Protein AF-A0A1G3R1T7-F1 (afdb_monomer)

Nearest PDB structures (foldseek):
  8buu-assembly1_0  TM=3.541E-01  e=2.929E+00  Bacillus subtilis subsp. subtilis str. 168
  5uyp-assembly1_30  TM=3.687E-01  e=7.810E+00  Escherichia coli K-12
  4wt1-assembly1_N8  TM=3.213E-01  e=5.276E+00  Thermus thermophilus HB8

Solvent-accessible surface area (backbone atoms only — not comparable to full-atom values): 7003 Å² total; per-residue (Å²): 107,69,63,55,51,30,63,77,68,71,45,51,58,64,52,50,10,62,61,68,72,51,53,47,67,58,48,51,51,24,59,75,69,72,43,64,69,96,85,49,93,69,68,81,46,70,67,57,34,64,76,65,79,42,77,66,94,51,74,66,41,40,66,20,73,76,78,67,44,76,40,52,52,88,49,37,54,89,96,52,65,43,35,54,66,59,49,48,52,55,52,51,50,52,50,62,72,43,44,64,61,51,51,52,52,51,53,72,66,34,69,76,68,75,76,118

Sequence (116 aa):
MIGWIATRYRMSKADLARMYQTTQSTIHYWIKSGKISYKNLRKVRSSFYYLNNSRDPHADERRCEGCGRWQPVGRFREGKAICRSCENEKTLEHYRRNREQELKRRKAKNWYNRKA

Structure (mmCIF, N/CA/C/O backbone):
data_AF-A0A1G3R1T7-F1
#
_entry.id   AF-A0A1G3R1T7-F1
#
loop_
_atom_site.group_PDB
_atom_site.id
_atom_site.type_symbol
_atom_site.label_atom_id
_atom_site.label_alt_id
_atom_site.label_comp_id
_atom_site.label_asym_id
_atom_site.label_entity_id
_atom_site.label_seq_id
_atom_site.pdbx_PDB_ins_code
_atom_site.Cartn_x
_atom_site.Cartn_y
_atom_site.Cartn_z
_atom_site.occupancy
_atom_site.B_iso_or_equiv
_atom_site.auth_seq_id
_atom_site.auth_comp_id
_atom_site.auth_asym_id
_atom_site.auth_atom_id
_atom_site.pdbx_PDB_model_num
ATOM 1 N N . MET A 1 1 ? -10.831 7.665 7.099 1.00 59.88 1 MET A N 1
ATOM 2 C CA . MET A 1 1 ? -11.436 6.326 7.296 1.00 59.88 1 MET A CA 1
ATOM 3 C C . MET A 1 1 ? -11.836 6.087 8.752 1.00 59.88 1 MET A C 1
ATOM 5 O O . MET A 1 1 ? -13.028 6.019 8.996 1.00 59.88 1 MET A O 1
ATOM 9 N N . ILE A 1 2 ? -10.914 6.054 9.731 1.00 65.69 2 ILE A N 1
ATOM 10 C CA . I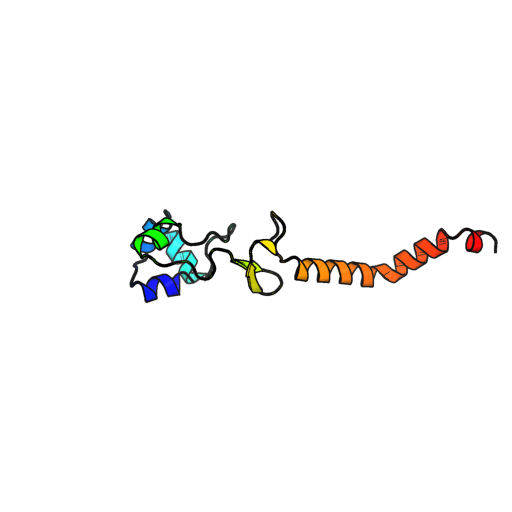LE A 1 2 ? -11.286 5.895 11.160 1.00 65.69 2 ILE A CA 1
ATOM 11 C C . ILE A 1 2 ? -12.221 6.998 11.662 1.00 65.69 2 ILE A C 1
ATOM 13 O O . ILE A 1 2 ? -13.203 6.683 12.321 1.00 65.69 2 ILE A O 1
ATOM 17 N N . GLY A 1 3 ? -11.963 8.264 11.310 1.00 63.09 3 GLY A N 1
ATOM 18 C CA . GLY A 1 3 ? -12.852 9.371 11.689 1.00 63.09 3 GLY A CA 1
ATOM 19 C C . GLY A 1 3 ? -14.283 9.187 11.174 1.00 63.09 3 GLY A C 1
ATOM 20 O O . GLY A 1 3 ? -15.228 9.377 11.923 1.00 63.09 3 GLY A O 1
ATOM 21 N N . TRP A 1 4 ? -14.446 8.700 9.939 1.00 67.62 4 TRP A N 1
ATOM 22 C CA . TRP A 1 4 ? -15.767 8.400 9.379 1.00 67.62 4 TRP A CA 1
ATOM 23 C C . TRP A 1 4 ? -16.482 7.279 10.145 1.00 67.62 4 TRP A C 1
ATOM 25 O O . TRP A 1 4 ? -17.656 7.427 10.456 1.00 67.62 4 TRP A O 1
ATOM 35 N N . ILE A 1 5 ? -15.777 6.198 10.512 1.00 66.06 5 ILE A N 1
ATOM 36 C CA . ILE A 1 5 ? -16.343 5.107 11.330 1.00 66.06 5 ILE A CA 1
ATOM 37 C C . ILE A 1 5 ? -16.776 5.646 12.700 1.00 66.06 5 ILE A C 1
ATOM 39 O O . ILE A 1 5 ? -17.896 5.390 13.135 1.00 66.06 5 ILE A O 1
ATOM 43 N N . ALA A 1 6 ? -15.915 6.437 13.349 1.00 71.00 6 ALA A N 1
ATOM 44 C CA . ALA A 1 6 ? -16.202 7.048 14.642 1.00 71.00 6 ALA A CA 1
ATOM 45 C C . ALA A 1 6 ? -17.479 7.900 14.595 1.00 71.00 6 ALA A C 1
ATOM 47 O O . ALA A 1 6 ? -18.358 7.742 15.436 1.00 71.00 6 ALA A O 1
ATOM 48 N N . THR A 1 7 ? -17.619 8.750 13.573 1.00 73.31 7 THR A N 1
ATOM 49 C CA . THR A 1 7 ? -18.788 9.620 13.398 1.00 73.31 7 THR A CA 1
ATOM 50 C C . THR A 1 7 ? -20.044 8.836 13.010 1.00 73.31 7 THR A C 1
ATOM 52 O O . THR A 1 7 ? -21.102 9.054 13.595 1.00 73.31 7 THR A O 1
ATOM 55 N N . ARG A 1 8 ? -19.947 7.899 12.056 1.00 75.50 8 ARG A N 1
ATOM 56 C CA . ARG A 1 8 ? -21.097 7.150 11.516 1.00 75.50 8 ARG A CA 1
ATOM 57 C C . ARG A 1 8 ? -21.774 6.258 12.554 1.00 75.50 8 ARG A C 1
ATOM 59 O O . ARG A 1 8 ? -22.995 6.107 12.496 1.00 75.50 8 ARG A O 1
ATOM 66 N N . TYR A 1 9 ? -20.982 5.683 13.457 1.00 73.12 9 TYR A N 1
ATOM 67 C CA . TYR A 1 9 ? -21.427 4.747 14.493 1.00 73.12 9 TYR A CA 1
ATOM 68 C C . TYR A 1 9 ? -21.359 5.337 15.910 1.00 73.12 9 TYR A C 1
ATOM 70 O O . TYR A 1 9 ? -21.565 4.611 16.875 1.00 73.12 9 TYR A O 1
ATOM 78 N N . ARG A 1 10 ? -21.068 6.642 16.045 1.00 80.25 10 ARG A N 1
ATOM 79 C CA . ARG A 1 10 ? -20.923 7.350 17.333 1.00 80.25 10 ARG A CA 1
ATOM 80 C C . ARG A 1 10 ? -19.982 6.634 18.318 1.00 80.25 10 ARG A C 1
ATOM 82 O O . ARG A 1 10 ? -20.250 6.574 19.513 1.00 80.25 10 ARG A O 1
ATOM 89 N N . MET A 1 11 ? -18.875 6.091 17.814 1.00 77.44 11 MET A N 1
ATOM 90 C CA . MET A 1 11 ? -17.900 5.357 18.627 1.00 77.44 11 MET A CA 1
ATOM 91 C C . MET A 1 11 ? -16.888 6.301 19.275 1.00 77.44 11 MET A C 1
ATOM 93 O O . MET A 1 11 ? -16.299 7.158 18.609 1.00 77.44 11 MET A O 1
ATOM 97 N N . SER A 1 12 ? -16.616 6.092 20.562 1.00 85.69 12 SER A N 1
ATOM 98 C CA . SER A 1 12 ? -15.544 6.781 21.278 1.00 85.69 12 SER A CA 1
ATOM 99 C C . SER A 1 12 ? -14.162 6.215 20.917 1.00 85.69 12 SER A C 1
ATOM 101 O O . SER A 1 12 ? -14.021 5.124 20.355 1.00 85.69 12 SER A O 1
ATOM 103 N N . LYS A 1 13 ? -13.091 6.928 21.297 1.00 83.56 13 LYS A N 1
ATOM 104 C CA . LYS A 1 13 ? -11.711 6.421 21.148 1.00 83.56 13 LYS A CA 1
ATOM 105 C 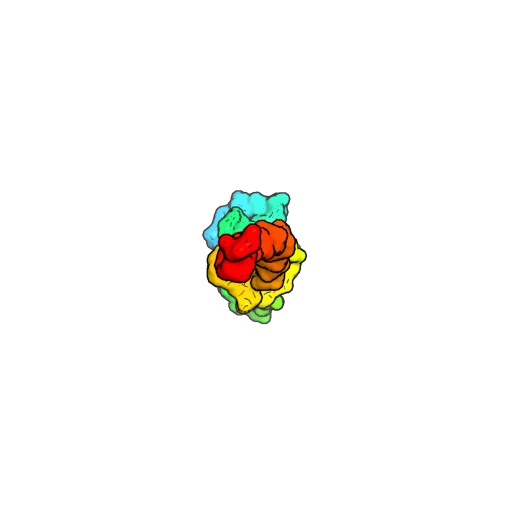C . LYS A 1 13 ? -11.494 5.107 21.903 1.00 83.56 13 LYS A C 1
ATOM 107 O O . LYS A 1 13 ? -10.715 4.279 21.439 1.00 83.56 13 LYS A O 1
ATOM 112 N N . ALA A 1 14 ? -12.181 4.907 23.029 1.00 79.81 14 ALA A N 1
ATOM 113 C CA . ALA A 1 14 ? -12.126 3.674 23.809 1.00 79.81 14 ALA A CA 1
ATOM 114 C C . ALA A 1 14 ? -12.785 2.501 23.071 1.00 79.81 14 ALA A C 1
ATOM 116 O O . ALA A 1 14 ? -12.251 1.394 23.066 1.00 79.81 14 ALA A O 1
ATOM 117 N N . ASP A 1 15 ? -13.908 2.745 22.398 1.00 75.81 15 ASP A N 1
ATOM 118 C CA . ASP A 1 15 ? -14.606 1.724 21.607 1.00 75.81 15 ASP A CA 1
ATOM 119 C C . ASP A 1 15 ? -13.767 1.304 20.404 1.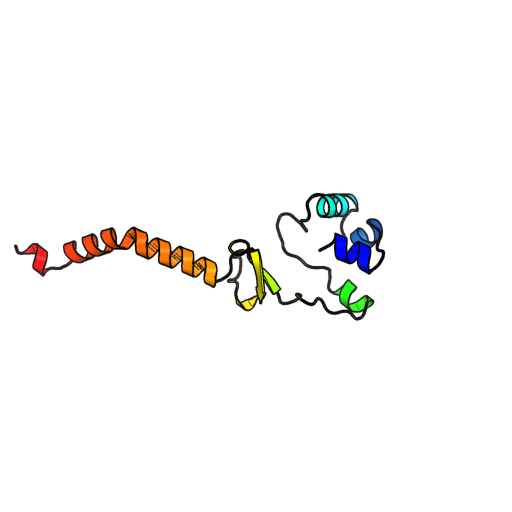00 75.81 15 ASP A C 1
ATOM 121 O O . ASP A 1 15 ? -13.601 0.116 20.135 1.00 75.81 15 ASP A O 1
ATOM 125 N N . LEU A 1 16 ? -13.156 2.280 19.730 1.00 75.81 16 LEU A N 1
ATOM 126 C CA . LEU A 1 16 ? -12.220 2.033 18.638 1.00 75.81 16 LEU A CA 1
ATOM 127 C C . LEU A 1 16 ? -10.978 1.271 19.117 1.00 75.81 16 LEU A C 1
ATOM 129 O O . LEU A 1 16 ? -10.532 0.348 18.443 1.00 75.81 16 LEU A O 1
ATOM 133 N N . ALA A 1 17 ? -10.434 1.621 20.283 1.00 77.12 17 ALA A N 1
ATOM 134 C CA . ALA A 1 17 ? -9.288 0.937 20.876 1.00 77.12 17 ALA A CA 1
ATOM 135 C C . ALA A 1 17 ? -9.606 -0.538 21.166 1.00 77.12 17 ALA A C 1
ATOM 137 O O . ALA A 1 17 ? -8.843 -1.420 20.776 1.00 77.12 17 ALA A O 1
ATOM 138 N N . ARG A 1 18 ? -10.779 -0.822 21.745 1.00 71.00 18 ARG A N 1
ATOM 139 C CA . ARG A 1 18 ? -11.270 -2.194 21.950 1.00 71.00 18 ARG A CA 1
ATOM 140 C C . ARG A 1 18 ? -11.482 -2.932 20.629 1.00 71.00 18 ARG A C 1
ATOM 142 O O . ARG A 1 18 ? -11.042 -4.068 20.485 1.00 71.00 18 ARG A O 1
ATOM 149 N N . MET A 1 19 ? -12.089 -2.270 19.645 1.00 70.25 19 MET A N 1
ATOM 150 C CA . MET A 1 19 ? -12.366 -2.835 18.322 1.00 70.25 19 MET A CA 1
ATOM 151 C C . MET A 1 19 ? -11.091 -3.247 17.574 1.00 70.25 19 MET A C 1
ATOM 153 O O . MET A 1 19 ? -11.039 -4.322 16.976 1.00 70.25 19 MET A O 1
ATOM 157 N N . TYR A 1 20 ? -10.058 -2.405 17.608 1.00 71.25 20 TYR A N 1
ATOM 158 C CA . TYR A 1 20 ? -8.771 -2.687 16.969 1.00 71.25 20 TYR A CA 1
ATOM 159 C C . TYR A 1 20 ? -7.80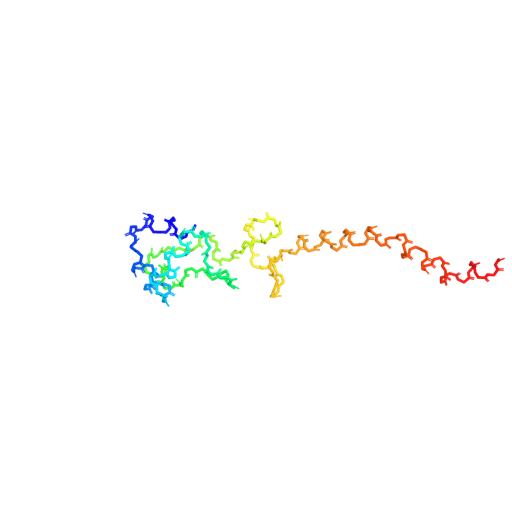6 -3.476 17.860 1.00 71.25 20 TYR A C 1
ATOM 161 O O . TYR A 1 20 ? -6.754 -3.886 17.374 1.00 71.25 20 TYR A O 1
ATOM 169 N N . GLN A 1 21 ? -8.167 -3.721 19.124 1.00 69.38 21 GLN A N 1
ATOM 170 C CA . GLN A 1 21 ? -7.298 -4.303 20.150 1.00 69.38 21 GLN A CA 1
ATOM 171 C C . GLN A 1 21 ? -5.973 -3.539 20.303 1.00 69.38 21 GLN A C 1
ATOM 173 O O . GLN A 1 21 ? -4.890 -4.118 20.336 1.00 69.38 21 GLN A O 1
ATOM 178 N N . THR A 1 22 ? -6.065 -2.212 20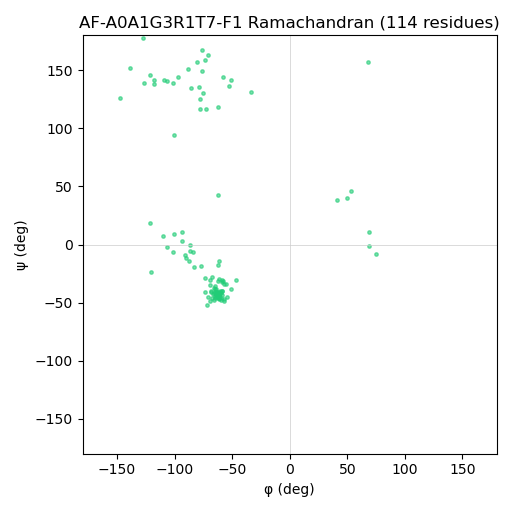.367 1.00 74.94 22 THR A N 1
ATOM 179 C CA . THR A 1 22 ? -4.925 -1.303 20.552 1.00 74.94 22 THR A CA 1
ATOM 180 C C . THR A 1 22 ? -5.179 -0.349 21.714 1.00 74.94 22 THR A C 1
ATOM 182 O O . THR A 1 22 ? -6.259 -0.336 22.297 1.00 74.94 22 THR A O 1
ATOM 185 N N . THR A 1 23 ? -4.211 0.510 22.040 1.00 83.62 23 THR A N 1
ATOM 186 C CA . THR A 1 23 ? -4.404 1.556 23.055 1.00 83.62 23 THR A CA 1
ATOM 187 C C . THR A 1 23 ? -5.147 2.767 22.483 1.00 83.62 23 THR A C 1
ATOM 189 O O . THR A 1 23 ? -5.125 3.033 21.275 1.00 83.62 23 THR A O 1
ATOM 192 N N . GLN A 1 24 ? -5.789 3.549 23.358 1.00 85.81 24 GLN A N 1
ATOM 193 C CA . GLN A 1 24 ? -6.453 4.802 22.969 1.00 85.81 24 GLN A CA 1
ATOM 194 C C . GLN A 1 24 ? -5.466 5.833 22.401 1.00 85.81 24 GLN A C 1
ATOM 196 O O . GLN A 1 24 ? -5.822 6.606 21.511 1.00 85.81 24 GLN A O 1
ATOM 201 N N . SER A 1 25 ? -4.216 5.818 22.868 1.00 85.38 25 SER A N 1
ATOM 202 C CA . SER A 1 25 ? -3.124 6.674 22.393 1.00 85.38 25 SER A CA 1
ATOM 203 C C . SER A 1 25 ? -2.813 6.410 20.918 1.00 85.38 25 SER A C 1
ATOM 205 O O . SER A 1 25 ? -2.685 7.344 20.126 1.00 85.38 25 SER A O 1
ATOM 207 N N . THR A 1 26 ? -2.774 5.135 20.518 1.00 79.56 26 THR A N 1
ATOM 208 C CA . THR A 1 26 ? -2.587 4.732 19.119 1.00 79.56 26 THR A CA 1
ATOM 209 C C . THR A 1 26 ? -3.746 5.203 18.240 1.00 79.56 26 THR A C 1
ATOM 211 O O . THR A 1 26 ? -3.510 5.774 17.176 1.00 79.56 26 THR A O 1
ATOM 214 N N . ILE A 1 27 ? -4.994 5.062 18.706 1.00 80.12 27 ILE A N 1
ATOM 215 C CA . ILE A 1 27 ? -6.179 5.577 17.998 1.00 80.12 27 ILE A CA 1
ATOM 216 C C . ILE A 1 27 ? -6.134 7.104 17.866 1.00 80.12 27 ILE A C 1
ATOM 218 O O . ILE A 1 27 ? -6.421 7.637 16.795 1.00 80.12 27 ILE A O 1
ATOM 222 N N . HIS A 1 28 ? -5.744 7.822 18.925 1.00 85.62 28 HIS A N 1
ATOM 223 C CA . HIS A 1 28 ? -5.572 9.274 18.883 1.00 85.62 28 HIS A CA 1
ATOM 224 C C . HIS A 1 28 ? -4.568 9.673 17.795 1.00 85.62 28 HIS A C 1
ATOM 226 O O . HIS A 1 28 ? -4.863 10.542 16.972 1.00 85.62 28 HIS A O 1
ATOM 232 N N . TYR A 1 29 ? -3.403 9.022 17.760 1.00 81.50 29 TYR A N 1
ATOM 233 C CA . TYR A 1 29 ? -2.390 9.266 16.737 1.00 81.50 29 TYR A CA 1
ATOM 234 C C . TYR A 1 29 ? -2.915 8.966 15.326 1.00 81.50 29 TYR A C 1
ATOM 236 O O . TYR A 1 29 ? -2.677 9.748 14.407 1.00 81.50 29 TYR A O 1
ATOM 244 N N . TRP A 1 30 ? -3.679 7.887 15.138 1.00 79.44 30 TRP A N 1
ATOM 245 C CA . TRP A 1 30 ? -4.275 7.544 13.842 1.00 79.44 30 TRP A CA 1
ATOM 246 C C . TRP A 1 30 ? -5.312 8.558 13.365 1.00 79.44 30 TRP A C 1
ATOM 248 O O . TRP A 1 30 ? -5.360 8.874 12.178 1.00 79.44 30 TRP A O 1
ATOM 258 N N . ILE A 1 31 ? -6.114 9.106 14.280 1.00 77.00 31 ILE A N 1
ATOM 259 C CA . ILE A 1 31 ? -7.058 10.186 13.969 1.00 77.00 31 ILE A CA 1
ATOM 260 C C . ILE A 1 31 ? -6.292 11.452 13.574 1.00 77.00 31 ILE A C 1
ATOM 262 O O . ILE A 1 31 ? -6.591 12.036 12.537 1.00 77.00 31 ILE A O 1
ATOM 266 N N . LYS A 1 32 ? -5.275 11.840 14.355 1.00 78.88 32 LYS A N 1
ATOM 267 C CA . LYS A 1 32 ? -4.471 13.048 14.112 1.00 78.88 32 LYS A CA 1
ATOM 268 C C . LYS A 1 32 ? -3.665 12.975 12.809 1.00 78.88 32 LYS A C 1
ATOM 270 O O . LYS A 1 32 ? -3.568 13.960 12.092 1.00 78.88 32 LYS A O 1
ATOM 275 N N . SER A 1 33 ? -3.081 11.817 12.507 1.00 70.75 33 SER A N 1
ATOM 276 C CA . SER A 1 33 ? -2.241 11.602 11.317 1.00 70.75 33 SER A CA 1
ATOM 277 C C . SER A 1 33 ? -3.025 11.184 10.070 1.00 70.75 33 SER A C 1
ATOM 279 O O . SER A 1 33 ? -2.468 11.172 8.973 1.00 70.75 33 SER A O 1
ATOM 281 N N . GLY A 1 34 ? -4.292 10.785 10.226 1.00 64.38 34 GLY A N 1
ATOM 282 C CA . GLY A 1 34 ? -5.115 10.224 9.154 1.00 64.38 34 GLY A CA 1
ATOM 283 C C . GLY A 1 34 ? -4.675 8.834 8.667 1.00 64.38 34 GLY A C 1
ATOM 284 O O . GLY A 1 34 ? -5.181 8.369 7.643 1.00 64.38 34 GLY A O 1
ATOM 285 N N . LYS A 1 35 ? -3.749 8.162 9.368 1.00 58.78 35 LYS A N 1
ATOM 286 C CA . LYS A 1 35 ? -3.127 6.888 8.964 1.00 58.78 35 LYS A CA 1
ATOM 287 C C . LYS A 1 35 ? -3.431 5.779 9.972 1.00 58.78 35 LYS A C 1
ATOM 289 O O . LYS A 1 35 ? -3.345 6.002 11.171 1.00 58.78 35 LYS A O 1
ATOM 294 N N . ILE A 1 36 ? -3.736 4.573 9.491 1.00 55.44 36 ILE A N 1
ATOM 295 C CA . ILE A 1 36 ? -3.938 3.376 10.325 1.00 55.44 36 ILE A CA 1
ATOM 296 C C . ILE A 1 36 ? -2.651 2.538 10.254 1.00 55.44 36 ILE A C 1
ATOM 298 O O . ILE A 1 36 ? -2.460 1.755 9.329 1.00 55.44 36 ILE A O 1
ATOM 302 N N . SER A 1 37 ? -1.760 2.738 11.231 1.00 50.84 37 SER A N 1
ATOM 303 C CA . SER A 1 37 ? -0.419 2.128 11.361 1.00 50.84 37 SER A CA 1
ATOM 304 C C . SER A 1 37 ? 0.649 2.536 10.323 1.00 50.84 37 SER A C 1
ATOM 306 O O . SER A 1 37 ? 0.349 2.987 9.222 1.00 50.84 37 SER A O 1
ATOM 308 N N . TYR A 1 38 ? 1.923 2.369 10.707 1.00 36.28 38 TYR A N 1
ATOM 309 C CA . TYR A 1 38 ? 3.109 2.679 9.889 1.00 36.28 38 TYR A CA 1
ATOM 310 C C . TYR A 1 38 ? 3.492 1.547 8.913 1.00 36.28 38 TYR A C 1
ATOM 312 O O . TYR A 1 38 ? 4.228 1.784 7.965 1.00 36.28 38 TYR A O 1
ATOM 320 N N . LYS A 1 39 ? 3.022 0.308 9.140 1.00 40.50 39 LYS A N 1
ATOM 321 C CA . LYS A 1 39 ? 3.503 -0.887 8.416 1.00 40.50 39 LYS A CA 1
ATOM 322 C C . LYS A 1 39 ? 2.444 -1.658 7.641 1.00 40.50 39 LYS A C 1
ATOM 324 O O . LYS A 1 39 ? 2.810 -2.382 6.726 1.00 40.50 39 LYS A O 1
ATOM 329 N N . ASN A 1 40 ? 1.165 -1.570 7.994 1.00 40.88 40 ASN A N 1
ATOM 330 C CA . ASN A 1 40 ? 0.172 -2.433 7.371 1.00 40.88 40 ASN A CA 1
ATOM 331 C C . ASN A 1 40 ? -1.183 -1.758 7.239 1.00 40.88 40 ASN A C 1
ATOM 333 O O . ASN A 1 40 ? -1.795 -1.339 8.218 1.00 40.88 40 ASN A O 1
ATOM 337 N N . LEU A 1 41 ? -1.658 -1.778 5.998 1.00 45.75 41 LEU A N 1
ATOM 338 C CA . LEU A 1 41 ? -3.001 -1.483 5.518 1.00 45.75 41 LEU A CA 1
ATOM 339 C C . LEU A 1 41 ? -4.057 -2.456 6.094 1.00 45.75 41 LEU A C 1
ATOM 341 O O . LEU A 1 41 ? -4.904 -2.962 5.362 1.00 45.75 41 LEU A O 1
ATOM 345 N N . ARG A 1 42 ? -3.995 -2.789 7.389 1.00 39.34 42 ARG A N 1
ATOM 346 C CA . ARG A 1 42 ? -4.977 -3.654 8.043 1.00 39.34 42 ARG A CA 1
ATOM 347 C C . ARG A 1 42 ? -6.235 -2.848 8.338 1.00 39.34 42 ARG A C 1
ATOM 349 O O . ARG A 1 42 ? -6.218 -1.879 9.097 1.00 39.34 42 ARG A O 1
ATOM 356 N N . LYS A 1 43 ? -7.318 -3.273 7.696 1.00 47.91 43 LYS A N 1
ATOM 357 C CA . LYS A 1 43 ? -8.681 -2.815 7.935 1.00 47.91 43 LYS A CA 1
ATOM 358 C C . LYS A 1 43 ? -9.210 -3.312 9.269 1.00 47.91 43 LYS A C 1
ATOM 360 O O . LYS A 1 43 ? -8.642 -4.212 9.887 1.00 47.91 43 LYS A O 1
ATOM 365 N N . VAL A 1 44 ? -10.285 -2.653 9.692 1.00 50.16 44 VAL A N 1
ATOM 366 C CA . VAL A 1 44 ? -11.149 -3.014 10.816 1.00 50.16 44 VAL A CA 1
ATOM 367 C C . VAL A 1 44 ? -11.241 -4.540 10.934 1.00 50.16 44 VAL A C 1
ATOM 369 O O . VAL A 1 44 ? -11.471 -5.219 9.933 1.00 50.16 44 VAL A O 1
ATOM 372 N N . ARG A 1 45 ? -11.038 -5.087 12.140 1.00 49.69 45 ARG A N 1
ATOM 373 C CA . ARG A 1 45 ? -11.189 -6.529 12.384 1.00 49.69 45 ARG A CA 1
ATOM 374 C C . ARG A 1 45 ? -12.545 -7.015 11.864 1.00 49.69 45 ARG A C 1
ATOM 376 O O . ARG A 1 45 ? -13.559 -6.347 12.067 1.00 49.69 45 ARG A O 1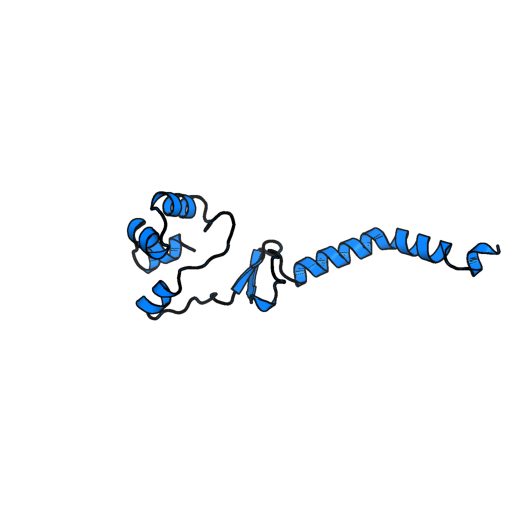
ATOM 383 N N . SER A 1 46 ? -12.560 -8.213 11.279 1.00 45.59 46 SER A N 1
ATOM 384 C CA . SER A 1 46 ? -13.769 -8.918 10.821 1.00 45.59 46 SER A CA 1
ATOM 385 C C . SER A 1 46 ? -14.901 -8.921 11.858 1.00 45.59 46 SER A C 1
ATOM 387 O O . SER A 1 46 ? -16.070 -8.851 11.489 1.00 45.59 46 SER A O 1
ATOM 389 N N . SER A 1 47 ? -14.561 -8.901 13.151 1.00 44.25 47 SER A N 1
ATOM 390 C CA . SER A 1 47 ? -15.507 -8.830 14.268 1.00 44.25 47 SER A CA 1
ATOM 391 C C . SER A 1 47 ? -16.436 -7.606 14.246 1.00 44.25 47 SER A C 1
ATOM 393 O O . SER A 1 47 ? -17.570 -7.714 14.694 1.00 44.25 47 SER A O 1
ATOM 395 N N . PHE A 1 48 ? -16.011 -6.454 13.717 1.00 54.41 48 PHE A N 1
ATOM 396 C CA . PHE A 1 48 ? -16.872 -5.262 13.628 1.00 54.41 48 PHE A CA 1
ATOM 397 C C . PHE A 1 48 ? -17.950 -5.389 12.547 1.00 54.41 48 PHE A C 1
ATOM 399 O O . PHE A 1 48 ? -19.096 -4.998 12.758 1.00 54.41 48 PHE A O 1
ATOM 406 N N . TYR A 1 49 ? -17.576 -5.946 11.395 1.00 51.69 49 TYR A N 1
ATOM 407 C CA . TYR A 1 49 ? -18.493 -6.204 10.286 1.00 51.69 49 TYR A CA 1
ATOM 408 C C . TYR A 1 49 ? -19.544 -7.247 10.678 1.00 51.69 49 TYR A C 1
ATOM 410 O O . TYR A 1 49 ? -20.723 -7.078 10.380 1.00 51.69 49 TYR A O 1
ATOM 418 N N . TYR A 1 50 ? -19.121 -8.255 11.448 1.00 45.97 50 TYR A N 1
ATOM 419 C CA . TYR A 1 50 ? -19.995 -9.282 12.010 1.00 45.97 50 TYR A CA 1
ATOM 420 C C . TYR A 1 50 ? -21.019 -8.714 13.011 1.00 45.97 50 TYR A C 1
ATOM 422 O O . TYR A 1 50 ? -22.199 -9.031 12.924 1.00 45.97 50 TYR A O 1
ATOM 430 N N . LEU A 1 51 ? -20.597 -7.832 13.929 1.00 48.91 51 LEU A N 1
ATOM 431 C CA . LEU A 1 51 ? -21.474 -7.240 14.955 1.00 48.91 51 LEU A CA 1
ATOM 432 C C . LEU A 1 51 ? -22.518 -6.265 14.394 1.00 48.91 51 LEU A C 1
ATOM 434 O O . LEU A 1 51 ? -23.626 -6.194 14.910 1.00 48.91 51 LEU A O 1
ATOM 438 N N . ASN A 1 52 ? -22.168 -5.510 13.351 1.00 55.00 52 ASN A N 1
ATOM 439 C CA . ASN A 1 52 ? -23.042 -4.482 12.777 1.00 55.00 52 ASN A CA 1
ATOM 440 C C . ASN A 1 52 ? -23.761 -4.932 11.497 1.00 55.00 52 ASN A C 1
ATOM 442 O O . ASN A 1 52 ? -24.321 -4.087 10.801 1.00 55.00 52 ASN A O 1
ATOM 446 N N . ASN A 1 53 ? -23.683 -6.225 11.154 1.00 55.78 53 ASN A N 1
ATOM 447 C CA . ASN A 1 53 ? -24.184 -6.815 9.907 1.00 55.78 53 ASN A CA 1
ATOM 448 C C . ASN A 1 53 ? -23.898 -5.942 8.666 1.00 55.78 53 ASN A C 1
ATOM 450 O O . ASN A 1 53 ? -24.731 -5.757 7.781 1.00 55.78 53 ASN A O 1
ATOM 454 N N . SER A 1 54 ? -22.715 -5.329 8.646 1.00 54.78 54 SER A N 1
ATOM 455 C CA . SER A 1 54 ? -22.273 -4.423 7.590 1.00 54.78 54 SER A CA 1
ATOM 456 C C . SER A 1 54 ? -21.047 -5.037 6.942 1.00 54.78 54 SER A C 1
ATOM 458 O O . SER A 1 54 ? -20.222 -5.635 7.625 1.00 54.78 54 SER A O 1
ATOM 460 N N . ARG A 1 55 ? -20.913 -4.927 5.621 1.00 50.94 55 ARG A N 1
ATOM 461 C CA . ARG A 1 55 ? -19.735 -5.418 4.900 1.00 50.94 55 ARG A CA 1
ATOM 462 C C . ARG A 1 55 ? -18.835 -4.239 4.577 1.00 50.94 55 ARG A C 1
ATOM 464 O O . ARG A 1 55 ? -19.322 -3.170 4.219 1.00 50.94 55 ARG A O 1
ATOM 471 N N . ASP A 1 56 ? -17.527 -4.417 4.717 1.00 53.97 56 ASP A N 1
ATOM 472 C CA . ASP A 1 56 ? -16.582 -3.408 4.256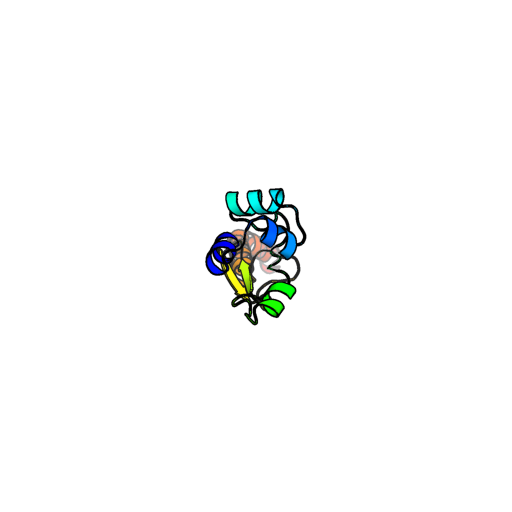 1.00 53.97 56 ASP A CA 1
ATOM 473 C C . ASP A 1 56 ? -16.730 -3.243 2.734 1.00 53.97 56 ASP A C 1
ATOM 475 O O . ASP A 1 56 ? -16.460 -4.208 2.013 1.00 53.97 56 ASP A O 1
ATOM 479 N N . PRO A 1 57 ? -17.107 -2.057 2.221 1.00 57.88 57 PRO A N 1
ATOM 480 C CA . PRO A 1 57 ? -17.239 -1.850 0.780 1.00 57.88 57 PRO A CA 1
ATOM 481 C C . PRO A 1 57 ? -15.912 -2.023 0.030 1.00 57.88 57 PRO A C 1
ATOM 483 O O . PRO A 1 57 ? -15.913 -2.232 -1.174 1.00 57.88 57 PRO A O 1
ATOM 486 N N . HIS A 1 58 ? -14.779 -1.973 0.735 1.00 57.41 58 HIS A N 1
ATOM 487 C CA . HIS A 1 58 ? -13.451 -2.099 0.149 1.00 57.41 58 HIS A CA 1
ATOM 488 C C . HIS A 1 58 ? -12.670 -3.287 0.752 1.00 57.41 58 HIS A C 1
ATOM 490 O O . HIS A 1 58 ? -11.441 -3.237 0.759 1.00 57.41 58 HIS A O 1
ATOM 496 N N . ALA A 1 59 ? -13.308 -4.275 1.405 1.00 59.84 59 ALA A N 1
ATOM 497 C CA . ALA A 1 59 ? -12.604 -5.384 2.097 1.00 59.84 59 ALA A CA 1
ATOM 498 C C . ALA A 1 59 ? -11.561 -6.065 1.199 1.00 59.84 59 ALA A C 1
ATOM 500 O O . ALA A 1 59 ? -10.457 -6.377 1.642 1.00 59.84 59 ALA A O 1
ATOM 501 N N . ASP A 1 60 ? -11.915 -6.197 -0.074 1.00 66.31 60 ASP A N 1
ATOM 502 C CA . ASP A 1 60 ? -11.122 -6.858 -1.104 1.00 66.31 60 ASP A CA 1
ATOM 503 C C . ASP A 1 60 ? -10.229 -5.873 -1.883 1.00 66.31 60 ASP A C 1
ATOM 505 O O . ASP A 1 60 ? -9.632 -6.225 -2.904 1.00 66.31 60 ASP A O 1
ATOM 509 N N . GLU A 1 61 ? -10.116 -4.627 -1.408 1.00 70.00 61 GLU A N 1
ATOM 510 C CA . GLU A 1 61 ? -9.378 -3.548 -2.055 1.00 70.00 61 GLU A CA 1
ATOM 511 C C . GLU A 1 61 ? -8.268 -2.967 -1.175 1.00 70.00 61 GLU A C 1
ATOM 513 O O . GLU A 1 61 ? -8.362 -2.813 0.045 1.00 70.00 61 GLU A O 1
ATOM 518 N N . ARG A 1 62 ? -7.192 -2.563 -1.844 1.00 71.38 62 ARG A N 1
ATOM 519 C CA . ARG A 1 62 ? -6.004 -1.949 -1.271 1.00 71.38 62 ARG A CA 1
ATOM 520 C C . ARG A 1 62 ? -5.709 -0.632 -1.984 1.00 71.38 62 ARG A C 1
ATOM 522 O O . ARG A 1 62 ? -5.799 -0.533 -3.207 1.00 71.38 62 ARG A O 1
ATOM 529 N N . ARG A 1 63 ? -5.313 0.390 -1.223 1.00 72.12 63 ARG A N 1
ATOM 530 C CA . ARG A 1 63 ? -4.869 1.672 -1.782 1.00 72.12 63 ARG A CA 1
ATOM 531 C C . ARG A 1 63 ? -3.440 1.555 -2.313 1.00 72.12 63 ARG A C 1
ATOM 533 O O . ARG A 1 63 ? -2.543 1.155 -1.575 1.00 72.12 63 ARG A O 1
ATOM 540 N N . CYS A 1 64 ? -3.235 1.908 -3.577 1.00 80.19 64 CYS A N 1
ATOM 541 C CA . CYS A 1 64 ? -1.910 1.961 -4.193 1.00 80.19 64 CYS A CA 1
ATOM 542 C C . CYS A 1 64 ? -1.173 3.243 -3.789 1.00 80.19 64 CYS A C 1
ATOM 544 O O . CYS A 1 64 ? -1.751 4.325 -3.866 1.00 80.19 64 CYS A O 1
ATOM 546 N N . GLU A 1 65 ? 0.107 3.144 -3.428 1.00 77.94 65 GLU A N 1
ATOM 547 C CA . GLU A 1 65 ? 0.933 4.324 -3.120 1.00 77.94 65 GLU A CA 1
ATOM 548 C C . GLU A 1 65 ? 1.329 5.131 -4.363 1.00 77.94 65 GLU A C 1
ATOM 550 O O . GLU A 1 65 ? 1.486 6.341 -4.274 1.00 77.94 65 GLU A O 1
ATOM 555 N N . GLY A 1 66 ? 1.448 4.485 -5.528 1.00 79.25 66 GLY A N 1
ATOM 556 C CA . GLY A 1 66 ? 1.814 5.160 -6.777 1.00 79.25 66 GLY A CA 1
ATOM 557 C C . GLY A 1 66 ? 0.692 6.038 -7.333 1.00 79.25 66 GLY A C 1
ATOM 558 O O . GLY A 1 66 ? 0.903 7.211 -7.610 1.00 79.25 66 GLY A O 1
ATOM 559 N N . CYS A 1 67 ? -0.516 5.481 -7.478 1.00 79.50 67 CYS A N 1
ATO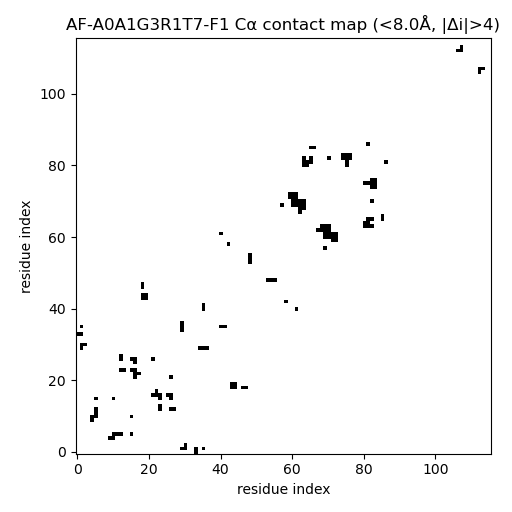M 560 C CA . CYS A 1 67 ? -1.654 6.203 -8.061 1.00 79.50 67 CYS A CA 1
ATOM 561 C C . CYS A 1 67 ? -2.662 6.731 -7.034 1.00 79.50 67 CYS A C 1
ATOM 563 O O . CYS A 1 67 ? -3.621 7.400 -7.409 1.00 79.50 67 CYS A O 1
ATOM 565 N N . GLY A 1 68 ? -2.512 6.398 -5.749 1.00 76.19 68 GLY A N 1
ATOM 566 C CA . GLY A 1 68 ? -3.396 6.861 -4.676 1.00 76.19 68 GLY A CA 1
ATOM 567 C C . GLY A 1 68 ? -4.821 6.292 -4.700 1.00 76.19 68 GLY A C 1
ATOM 568 O O . GLY A 1 68 ? -5.599 6.614 -3.797 1.00 76.19 68 GLY A O 1
ATOM 569 N N . ARG A 1 69 ? -5.168 5.457 -5.691 1.00 80.44 69 ARG A N 1
ATOM 570 C CA . ARG A 1 69 ? -6.501 4.860 -5.886 1.00 80.44 69 ARG A CA 1
ATOM 571 C C . ARG A 1 69 ? -6.651 3.536 -5.136 1.00 80.44 69 ARG A C 1
ATOM 573 O O . ARG A 1 69 ? -5.673 2.806 -4.953 1.00 80.44 69 ARG A O 1
ATOM 580 N N . TRP A 1 70 ? -7.882 3.227 -4.739 1.00 77.38 70 TRP A N 1
ATOM 581 C CA . TRP A 1 70 ? -8.271 1.902 -4.259 1.00 77.38 70 TRP A CA 1
ATOM 582 C C . TRP A 1 70 ? -8.387 0.952 -5.445 1.00 77.38 70 TRP A C 1
ATOM 584 O O . TRP A 1 70 ? -8.958 1.308 -6.474 1.00 77.38 70 TRP A O 1
ATOM 594 N N . GLN A 1 71 ? -7.757 -0.212 -5.336 1.00 79.75 71 GLN A N 1
ATOM 595 C CA . GLN A 1 71 ? -7.793 -1.249 -6.358 1.00 79.75 71 GLN A CA 1
ATOM 596 C C . GLN A 1 71 ? -7.928 -2.622 -5.701 1.00 79.75 71 GLN A C 1
ATOM 598 O O . GLN A 1 71 ? -7.442 -2.802 -4.585 1.00 79.75 71 GLN A O 1
ATOM 603 N N . PRO A 1 72 ? -8.524 -3.607 -6.388 1.00 82.38 72 PRO A N 1
ATOM 604 C CA . PRO A 1 72 ? -8.644 -4.962 -5.867 1.00 82.38 72 PRO A CA 1
ATOM 605 C C . PRO A 1 72 ? -7.272 -5.565 -5.544 1.00 82.38 72 PRO A C 1
ATOM 607 O O . PRO A 1 72 ? -6.295 -5.332 -6.265 1.00 82.38 72 PRO A O 1
ATOM 610 N N . VAL A 1 73 ? -7.199 -6.371 -4.482 1.00 75.94 73 VAL A N 1
ATOM 611 C CA . VAL A 1 73 ? -5.947 -6.984 -3.994 1.00 75.94 73 VAL A CA 1
ATOM 612 C C . VAL A 1 73 ? -5.238 -7.794 -5.088 1.00 75.94 73 VAL A C 1
ATOM 614 O O . VAL A 1 73 ? -4.016 -7.728 -5.187 1.00 75.94 73 VAL A O 1
ATOM 617 N N . GLY A 1 74 ? -5.979 -8.443 -5.995 1.00 80.31 74 GLY A N 1
ATOM 618 C CA . GLY A 1 74 ? -5.411 -9.195 -7.125 1.00 80.31 74 GLY A CA 1
ATOM 619 C C . GLY A 1 74 ? -4.590 -8.363 -8.126 1.00 80.31 74 GLY A C 1
ATOM 620 O O . GLY A 1 74 ? -3.837 -8.916 -8.926 1.00 80.31 74 GLY A O 1
ATOM 621 N N . ARG A 1 75 ? -4.684 -7.025 -8.091 1.00 79.62 75 ARG A N 1
ATOM 622 C CA . ARG A 1 75 ? -3.843 -6.126 -8.906 1.00 79.62 75 ARG A CA 1
ATOM 623 C C . ARG A 1 75 ? -2.502 -5.776 -8.261 1.00 79.62 75 ARG A C 1
ATOM 625 O O . ARG A 1 75 ? -1.708 -5.051 -8.869 1.00 79.62 75 ARG A O 1
ATOM 632 N N . PHE A 1 76 ? -2.230 -6.284 -7.065 1.00 80.19 76 PHE A N 1
ATOM 633 C CA . PHE A 1 76 ? -0.958 -6.133 -6.370 1.00 80.19 76 PHE A CA 1
ATOM 634 C C . PHE A 1 76 ? -0.191 -7.455 -6.411 1.00 80.19 76 PHE A C 1
ATOM 636 O O . PHE A 1 76 ? -0.771 -8.526 -6.270 1.00 80.19 76 PHE A O 1
ATOM 643 N N . ARG A 1 77 ? 1.131 -7.381 -6.593 1.00 75.50 77 ARG A N 1
ATOM 644 C CA . ARG A 1 77 ? 2.010 -8.521 -6.308 1.00 75.50 77 ARG A CA 1
ATOM 645 C C . ARG A 1 77 ? 2.196 -8.643 -4.798 1.00 75.50 77 ARG A C 1
ATOM 647 O O . ARG A 1 77 ? 2.194 -7.629 -4.093 1.00 75.50 77 ARG A O 1
ATOM 654 N N . GLU A 1 78 ? 2.388 -9.868 -4.318 1.00 70.12 78 GLU A N 1
ATOM 655 C CA . GLU A 1 78 ? 2.678 -10.124 -2.907 1.00 70.12 78 GLU A CA 1
ATOM 656 C C . GLU A 1 78 ? 3.864 -9.273 -2.427 1.00 70.12 78 GLU A C 1
ATOM 658 O O . GLU A 1 78 ? 4.847 -9.067 -3.141 1.00 70.12 78 GLU A O 1
ATOM 663 N N . GLY A 1 79 ? 3.723 -8.689 -1.235 1.00 67.62 79 GLY A N 1
ATOM 664 C CA . GLY A 1 79 ? 4.745 -7.837 -0.619 1.00 67.62 79 GLY A CA 1
ATOM 665 C C . GLY A 1 79 ? 4.907 -6.424 -1.201 1.00 67.62 79 GLY A C 1
ATOM 666 O O . GLY A 1 79 ? 5.603 -5.614 -0.595 1.00 67.62 79 GLY A O 1
ATOM 667 N N . LYS A 1 80 ? 4.259 -6.061 -2.320 1.00 74.50 80 LYS A N 1
ATOM 668 C CA . LYS A 1 80 ? 4.420 -4.723 -2.935 1.00 74.50 80 LYS A CA 1
ATOM 669 C C . LYS A 1 80 ? 3.322 -3.740 -2.533 1.00 74.50 80 LYS A C 1
ATOM 671 O O . LYS A 1 80 ? 2.164 -4.122 -2.399 1.00 74.50 80 LYS A O 1
ATOM 676 N N . ALA A 1 81 ? 3.677 -2.462 -2.367 1.00 75.38 81 ALA A N 1
ATOM 677 C CA . ALA A 1 81 ? 2.747 -1.364 -2.046 1.00 75.38 81 ALA A CA 1
ATOM 678 C C . ALA A 1 81 ? 2.171 -0.640 -3.281 1.00 75.38 81 ALA A C 1
ATOM 680 O O . ALA A 1 81 ? 1.244 0.167 -3.181 1.00 75.38 81 ALA A O 1
ATOM 681 N N . ILE A 1 82 ? 2.708 -0.950 -4.461 1.00 80.94 82 ILE A N 1
ATOM 682 C CA . ILE A 1 82 ? 2.351 -0.335 -5.739 1.00 80.94 82 ILE A CA 1
ATOM 683 C C . ILE A 1 82 ? 1.580 -1.363 -6.577 1.00 80.94 82 ILE A C 1
ATOM 685 O O . ILE A 1 82 ? 1.891 -2.554 -6.546 1.00 80.94 82 ILE A O 1
ATOM 689 N N . CYS A 1 83 ? 0.561 -0.914 -7.309 1.00 84.19 83 CYS A N 1
ATOM 690 C CA . CYS A 1 83 ? -0.205 -1.773 -8.207 1.00 84.19 83 CYS A CA 1
ATOM 691 C C . CYS A 1 83 ? 0.591 -2.126 -9.474 1.00 84.19 83 CYS A C 1
ATOM 693 O O . CYS A 1 83 ? 1.506 -1.412 -9.888 1.00 84.19 83 CYS A O 1
ATOM 695 N N . ARG A 1 84 ? 0.191 -3.214 -10.134 1.00 83.94 84 ARG A N 1
ATOM 696 C CA . ARG A 1 84 ? 0.862 -3.756 -11.325 1.00 83.94 84 ARG A CA 1
ATOM 697 C C . ARG A 1 84 ? 0.937 -2.770 -12.499 1.00 83.94 84 ARG A C 1
ATOM 699 O O . ARG A 1 84 ? 1.896 -2.816 -13.260 1.00 83.94 84 ARG A O 1
ATOM 706 N N . SER A 1 85 ? -0.033 -1.861 -12.636 1.00 84.00 85 SER A N 1
ATOM 707 C CA . SER A 1 85 ? -0.015 -0.828 -13.684 1.00 84.00 85 SER A CA 1
ATOM 708 C C . SER A 1 85 ? 1.083 0.210 -13.447 1.00 84.00 85 SER A C 1
ATOM 710 O O . SER A 1 85 ? 1.884 0.465 -14.337 1.00 84.00 85 SER A O 1
ATOM 712 N N . CYS A 1 86 ? 1.177 0.740 -12.226 1.00 83.56 86 CYS A N 1
ATOM 713 C CA . CYS A 1 86 ? 2.213 1.706 -11.857 1.00 83.56 86 CYS A CA 1
ATOM 714 C C . CYS A 1 86 ? 3.613 1.073 -11.843 1.00 83.56 86 CYS A C 1
ATOM 716 O O . CYS A 1 86 ? 4.610 1.752 -12.068 1.00 83.56 86 CYS A O 1
ATOM 718 N N . GLU A 1 87 ? 3.709 -0.231 -11.580 1.00 83.44 87 GLU A N 1
ATOM 719 C CA . GLU A 1 87 ? 4.961 -0.968 -11.744 1.00 83.44 87 GLU A CA 1
ATOM 720 C C . GLU A 1 87 ? 5.364 -1.072 -13.224 1.00 83.44 87 GLU A C 1
ATOM 722 O O . GLU A 1 87 ? 6.502 -0.760 -13.563 1.00 83.44 87 GLU A O 1
ATOM 727 N N . ASN A 1 88 ? 4.423 -1.419 -14.110 1.00 84.88 88 ASN A N 1
ATOM 728 C CA . ASN A 1 88 ? 4.666 -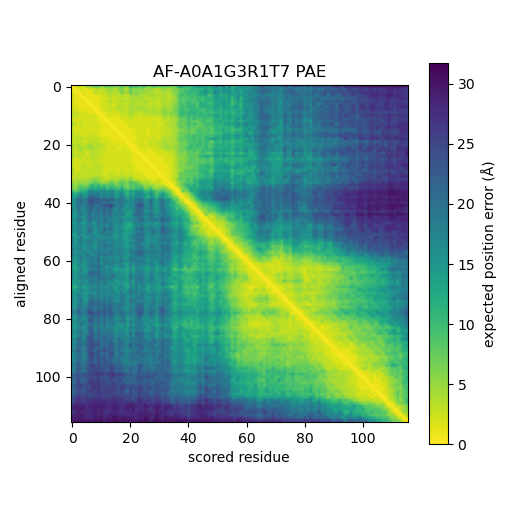1.475 -15.555 1.00 84.88 88 ASN A CA 1
ATOM 729 C C . ASN A 1 88 ? 5.114 -0.129 -16.133 1.00 84.88 88 ASN A C 1
ATOM 731 O O . ASN A 1 88 ? 6.004 -0.105 -16.977 1.00 84.88 88 ASN A O 1
ATOM 735 N N . GLU A 1 89 ? 4.531 0.983 -15.686 1.00 83.50 89 GLU A N 1
ATOM 736 C CA . GLU A 1 89 ? 4.951 2.323 -16.114 1.00 83.50 89 GLU A CA 1
ATOM 737 C C . GLU A 1 89 ? 6.420 2.585 -15.771 1.00 83.50 89 GLU A C 1
ATOM 739 O O . GLU A 1 89 ? 7.187 2.979 -16.649 1.00 83.50 89 GLU A O 1
ATOM 744 N N . LYS A 1 90 ? 6.847 2.259 -14.542 1.00 79.88 90 LYS A N 1
ATOM 745 C CA . LYS A 1 90 ? 8.260 2.366 -14.139 1.00 79.88 90 LYS A CA 1
ATOM 746 C C . LYS A 1 90 ? 9.167 1.491 -15.000 1.00 79.88 90 LYS A C 1
ATOM 748 O O . LYS A 1 90 ? 10.250 1.917 -15.397 1.00 79.88 90 LYS A O 1
ATOM 753 N N . THR A 1 91 ? 8.735 0.268 -15.302 1.00 79.50 91 THR A N 1
ATOM 754 C CA . THR A 1 91 ? 9.488 -0.654 -16.158 1.00 79.50 91 THR A CA 1
ATOM 755 C C . THR A 1 91 ? 9.612 -0.124 -17.590 1.00 79.50 91 THR A C 1
ATOM 757 O O . THR A 1 91 ? 10.703 -0.133 -18.156 1.00 79.50 91 THR A O 1
ATOM 760 N N . LEU A 1 92 ? 8.529 0.394 -18.172 1.00 82.00 92 LEU A N 1
ATOM 761 C CA . LEU A 1 92 ? 8.540 1.004 -19.504 1.00 82.00 92 LEU A CA 1
ATOM 762 C C . LEU A 1 92 ? 9.440 2.239 -19.557 1.00 82.00 92 LEU A C 1
ATOM 764 O O . LEU A 1 92 ? 10.176 2.424 -20.526 1.00 82.00 92 LEU A O 1
ATOM 768 N N . GLU A 1 93 ? 9.411 3.071 -18.519 1.00 84.00 93 GLU A N 1
ATOM 769 C CA . GLU A 1 93 ? 10.262 4.253 -18.426 1.00 84.00 93 GLU A CA 1
ATOM 770 C C . GLU A 1 93 ? 11.750 3.875 -18.358 1.00 84.00 93 GLU A C 1
ATOM 772 O O . GLU A 1 93 ? 12.573 4.464 -19.064 1.00 84.00 93 GLU A O 1
ATOM 777 N N . HIS A 1 94 ? 12.094 2.824 -17.606 1.00 83.44 94 HIS A N 1
ATOM 778 C CA . HIS A 1 94 ? 13.445 2.262 -17.587 1.00 83.44 94 HIS A CA 1
ATOM 779 C C . HIS A 1 94 ? 13.879 1.781 -18.982 1.00 83.44 94 HIS A C 1
ATOM 781 O O . HIS A 1 94 ? 14.991 2.104 -19.417 1.00 83.44 94 HIS A O 1
ATOM 787 N N . TYR A 1 95 ? 13.041 1.029 -19.702 1.00 80.38 95 TYR A N 1
ATOM 788 C CA . TYR A 1 95 ? 13.383 0.573 -21.055 1.00 80.38 95 TYR A CA 1
ATOM 789 C C . TYR A 1 95 ? 13.567 1.741 -22.024 1.00 80.38 95 TYR A C 1
ATOM 791 O O . TYR A 1 95 ? 14.510 1.737 -22.812 1.00 80.38 95 TYR A O 1
ATOM 799 N N . ARG A 1 96 ? 12.714 2.769 -21.943 1.00 82.00 96 ARG A N 1
ATOM 800 C CA . ARG A 1 96 ? 12.848 3.979 -22.767 1.00 82.00 96 ARG A CA 1
ATOM 801 C C . ARG A 1 96 ? 14.169 4.698 -22.502 1.00 82.00 96 ARG A C 1
ATOM 803 O O . ARG A 1 96 ? 14.859 5.023 -23.463 1.00 82.00 96 ARG A O 1
ATOM 810 N N . ARG A 1 97 ? 14.551 4.885 -21.232 1.00 83.31 97 ARG A N 1
ATOM 811 C CA . ARG A 1 97 ? 15.820 5.541 -20.861 1.00 83.31 97 ARG A CA 1
ATOM 812 C C . ARG A 1 97 ? 17.051 4.760 -21.316 1.00 83.31 97 ARG A C 1
ATOM 814 O O . ARG A 1 97 ? 18.013 5.360 -21.776 1.00 83.31 97 ARG A O 1
ATOM 821 N N . ASN A 1 98 ? 17.014 3.431 -21.242 1.00 86.19 98 ASN A N 1
ATOM 822 C CA . ASN A 1 98 ? 18.174 2.596 -21.578 1.00 86.19 98 ASN A CA 1
ATOM 823 C C . ASN A 1 98 ? 18.198 2.110 -23.032 1.00 86.19 98 ASN A C 1
ATOM 825 O O . ASN A 1 98 ? 19.122 1.392 -23.425 1.00 86.19 98 ASN A O 1
ATOM 829 N N . ARG A 1 99 ? 17.223 2.524 -23.847 1.00 83.06 99 ARG A N 1
ATOM 830 C CA . ARG A 1 99 ? 17.070 2.100 -25.242 1.00 83.06 99 ARG A CA 1
ATOM 831 C C . ARG A 1 99 ? 18.334 2.334 -26.066 1.00 83.06 99 ARG A C 1
ATOM 833 O O . ARG A 1 99 ? 18.755 1.452 -26.811 1.00 83.06 99 ARG A O 1
ATOM 840 N N . GLU A 1 100 ? 18.957 3.500 -25.929 1.00 80.12 100 GLU A N 1
ATOM 841 C CA . GLU A 1 100 ? 20.158 3.851 -26.696 1.00 80.12 100 GLU A CA 1
ATOM 842 C C . GLU A 1 100 ? 21.371 3.006 -26.298 1.00 80.12 100 GLU A C 1
ATOM 844 O O . GLU A 1 100 ? 22.105 2.525 -27.164 1.00 80.12 100 GLU A O 1
ATOM 849 N N . GLN A 1 101 ? 21.551 2.745 -25.000 1.00 82.56 101 GLN A N 1
ATOM 850 C CA . GLN A 1 101 ? 22.615 1.864 -24.520 1.00 82.56 101 GLN A CA 1
ATOM 851 C C . GLN A 1 101 ? 22.411 0.418 -24.981 1.00 82.56 101 GLN A C 1
ATOM 853 O O . GLN A 1 101 ? 23.375 -0.230 -25.396 1.00 82.56 101 GLN A O 1
ATOM 858 N N . GLU A 1 102 ? 21.179 -0.097 -24.949 1.00 80.31 102 GLU A N 1
ATOM 859 C CA . GLU A 1 102 ? 20.878 -1.431 -25.476 1.00 80.31 102 GLU A CA 1
ATOM 860 C C . GLU A 1 102 ? 21.125 -1.519 -26.982 1.00 80.31 102 GLU A C 1
ATOM 862 O O . GLU A 1 102 ? 21.737 -2.485 -27.439 1.00 80.31 102 GLU A O 1
ATOM 867 N N . LEU A 1 103 ? 20.718 -0.508 -27.755 1.00 81.88 103 LEU A N 1
ATOM 868 C CA . LEU A 1 103 ? 20.992 -0.443 -29.192 1.00 81.88 103 LEU A CA 1
ATOM 869 C C . LEU A 1 103 ? 22.496 -0.404 -29.477 1.00 81.88 103 LEU A C 1
ATOM 871 O O . LEU A 1 103 ? 22.962 -1.129 -30.356 1.00 81.88 103 LEU A O 1
ATOM 875 N N . LYS A 1 104 ? 23.271 0.371 -28.708 1.00 82.38 104 LYS A N 1
ATOM 876 C CA . LYS A 1 104 ? 24.736 0.420 -28.821 1.00 82.38 104 LYS A CA 1
ATOM 877 C C . LYS A 1 104 ? 25.368 -0.941 -28.513 1.00 82.38 104 LYS A C 1
ATOM 879 O O . LYS A 1 104 ? 26.185 -1.422 -29.295 1.00 82.38 104 LYS A O 1
ATOM 884 N N . ARG A 1 105 ? 24.940 -1.611 -27.434 1.00 81.00 105 ARG A N 1
ATOM 885 C CA . ARG A 1 105 ? 25.389 -2.974 -27.083 1.00 81.00 105 ARG A CA 1
ATOM 886 C C . ARG A 1 105 ? 25.024 -4.001 -28.159 1.00 81.00 105 ARG A C 1
ATOM 888 O O . ARG A 1 105 ? 25.854 -4.841 -28.496 1.00 81.00 105 ARG A O 1
ATOM 895 N N . ARG A 1 106 ? 23.810 -3.933 -28.719 1.00 78.06 106 ARG A N 1
ATOM 896 C CA . ARG A 1 106 ? 23.360 -4.821 -29.806 1.00 78.06 106 ARG A CA 1
ATOM 897 C C . ARG A 1 106 ? 24.164 -4.599 -31.086 1.00 78.06 106 ARG A C 1
ATOM 899 O O . ARG A 1 106 ? 24.634 -5.573 -31.661 1.00 78.06 106 ARG A O 1
ATOM 906 N N . LYS A 1 107 ? 24.390 -3.343 -31.494 1.00 79.19 107 LYS A N 1
ATOM 907 C CA . LYS A 1 107 ? 25.236 -3.003 -32.653 1.00 79.19 107 LYS A CA 1
ATOM 908 C C . LYS A 1 107 ? 26.680 -3.477 -32.470 1.00 79.19 107 LYS A C 1
ATOM 910 O O . LYS A 1 107 ? 27.239 -4.006 -33.422 1.00 79.19 107 LYS A O 1
ATOM 915 N N . ALA A 1 108 ? 27.245 -3.346 -31.268 1.00 75.56 108 ALA A N 1
ATOM 916 C CA . ALA A 1 108 ? 28.598 -3.811 -30.950 1.00 75.56 108 ALA A CA 1
ATOM 917 C C . ALA A 1 108 ? 28.734 -5.347 -30.932 1.00 75.56 108 ALA A C 1
ATOM 919 O O . ALA A 1 108 ? 29.795 -5.878 -31.247 1.00 75.56 108 ALA A O 1
ATOM 920 N N . LYS A 1 109 ? 27.664 -6.072 -30.576 1.00 73.19 109 LYS A N 1
ATOM 921 C CA . LYS A 1 109 ? 27.606 -7.542 -30.666 1.00 73.19 109 LYS A CA 1
ATOM 922 C C . LYS A 1 109 ? 27.382 -8.060 -32.087 1.00 73.19 109 LYS A C 1
ATOM 924 O O . LYS A 1 109 ? 27.619 -9.240 -32.330 1.00 73.19 109 LYS A O 1
ATOM 929 N N . ASN A 1 110 ? 26.894 -7.222 -33.000 1.00 75.44 110 ASN A N 1
ATOM 930 C CA . ASN A 1 110 ? 26.535 -7.657 -34.339 1.00 75.44 110 ASN A CA 1
ATOM 931 C C . ASN A 1 110 ? 27.808 -7.945 -35.147 1.00 75.44 110 ASN A C 1
ATOM 933 O O . ASN A 1 110 ? 28.610 -7.045 -35.389 1.00 75.44 110 ASN A O 1
ATOM 937 N N . TRP A 1 111 ? 27.994 -9.205 -35.546 1.00 61.34 111 TRP A N 1
ATOM 938 C CA . TRP A 1 111 ? 29.213 -9.699 -36.199 1.00 61.34 111 TRP A CA 1
ATOM 939 C C . TRP A 1 111 ? 29.565 -8.923 -37.480 1.00 61.34 111 TRP A C 1
ATOM 941 O O . TRP A 1 111 ? 30.736 -8.654 -37.731 1.00 61.34 111 TRP A O 1
ATOM 951 N N . TYR A 1 112 ? 28.555 -8.461 -38.223 1.00 60.78 112 TYR A N 1
ATOM 952 C CA . TYR A 1 112 ? 28.723 -7.640 -39.426 1.00 60.78 112 TYR A CA 1
ATOM 953 C C . TYR A 1 112 ? 29.418 -6.289 -39.178 1.00 60.78 112 TYR A C 1
ATOM 955 O O . TYR A 1 112 ? 30.140 -5.820 -40.048 1.00 60.78 112 TYR A O 1
ATOM 963 N N . ASN A 1 113 ? 29.277 -5.690 -37.988 1.00 58.81 113 ASN A N 1
ATOM 964 C CA . ASN A 1 113 ? 29.934 -4.420 -37.644 1.00 58.81 113 ASN A CA 1
ATOM 965 C C . ASN A 1 113 ? 31.380 -4.597 -37.149 1.00 58.81 113 ASN A C 1
ATOM 967 O O . ASN A 1 113 ? 32.052 -3.611 -36.882 1.00 58.81 113 ASN A O 1
ATOM 971 N N . ARG A 1 114 ? 31.841 -5.839 -36.953 1.00 58.28 114 ARG A N 1
ATOM 972 C CA . ARG A 1 114 ? 33.204 -6.152 -36.490 1.00 58.28 114 ARG A CA 1
ATOM 973 C C . ARG A 1 114 ? 34.209 -6.335 -37.632 1.00 58.28 114 ARG A C 1
ATOM 975 O O . ARG A 1 114 ? 35.393 -6.464 -37.349 1.00 58.28 114 ARG A O 1
ATOM 982 N N . LYS A 1 115 ? 33.734 -6.431 -38.880 1.00 54.84 115 LYS A N 1
ATOM 983 C CA . LYS A 1 115 ? 34.537 -6.750 -40.074 1.00 54.84 115 LYS A CA 1
ATOM 984 C C . LYS A 1 115 ? 34.790 -5.560 -41.017 1.00 54.84 115 LYS A C 1
ATOM 986 O O . LYS A 1 115 ? 35.467 -5.766 -42.020 1.00 54.84 115 LYS A O 1
ATOM 991 N N . ALA A 1 116 ? 34.248 -4.379 -40.718 1.00 52.16 116 ALA A N 1
ATOM 992 C CA . ALA A 1 116 ? 34.560 -3.115 -41.392 1.00 52.16 116 ALA A CA 1
ATOM 993 C C . ALA A 1 116 ? 35.511 -2.302 -40.511 1.00 52.16 116 ALA A C 1
ATOM 995 O O . ALA A 1 116 ? 36.398 -1.635 -41.079 1.00 52.16 116 ALA A O 1
#

Mean predicted aligned error: 14.06 Å

Secondary structure (DSSP, 8-state):
-HHHHHHHTT--HHHHHHHHTS-HHHHHHHHHHS-S-SS----S-HHHHHHTT---TTTTEEE-TTT--EEEGGGB-TT-SSBHHHHHHHHHHHHHHHHHHHHHHHHHH-GGGG--

Foldseek 3Di:
DLVCVCVVVVDDLVRVCVQVVHDSVLSVVCVVVVHNDPPDPDDGPPVVCVVVVHDDPLPQWAQAPQPRDIDGPVQDDPPDRHGPVSVVVVVVVVCVVCVVVVVVVVCVPDPVNVPD

pLDDT: mean 70.62, std 13.03, range [36.28, 86.19]

Radius of gyration: 23.69 Å; Cα contacts (8 Å, |Δi|>4): 82; chains: 1; bounding box: 59×23×65 Å